Protein AF-A0A1C1D156-F1 (afdb_monomer)

Secondary structure (DSSP, 8-state):
-HHHHHHHT-S-HHHHTTS-HHHHHHHHHHHHHHHHHTTTT-HHHHHHHHHHHHHHHHHS-----------------

Foldseek 3Di:
DVVLLCQCPPPDPVSVVVRDPVNVVVVLVVLLVVLVVCCVVDVVSVVVSVVSVVSCCVSPPPPPPVPPPPPPPPDDD

Structure (mmCIF, N/CA/C/O backbone):
data_AF-A0A1C1D156-F1
#
_entry.id   AF-A0A1C1D156-F1
#
loop_
_atom_site.group_PDB
_atom_site.id
_atom_site.type_symbol
_atom_site.label_atom_id
_atom_site.label_alt_id
_atom_site.label_comp_id
_atom_site.label_asym_id
_atom_site.label_entity_id
_atom_site.label_seq_id
_atom_site.pdbx_PDB_ins_code
_atom_site.Cartn_x
_atom_site.Cartn_y
_atom_site.Cartn_z
_atom_site.occupancy
_atom_site.B_iso_or_equiv
_atom_site.auth_seq_id
_atom_site.auth_comp_id
_atom_site.auth_asym_id
_atom_site.auth_atom_id
_atom_site.pdbx_PDB_model_num
ATOM 1 N N . MET A 1 1 ? -5.323 0.888 -8.844 1.00 89.19 1 MET A N 1
ATOM 2 C CA . MET A 1 1 ? -5.005 0.859 -7.396 1.00 89.19 1 MET A CA 1
ATOM 3 C C . MET A 1 1 ? -5.611 2.008 -6.607 1.00 89.19 1 MET A C 1
ATOM 5 O O . MET A 1 1 ? -6.326 1.718 -5.661 1.00 89.19 1 MET A O 1
ATOM 9 N N . LEU A 1 2 ? -5.374 3.277 -6.961 1.00 90.06 2 LEU A N 1
ATOM 10 C CA . LEU A 1 2 ? -5.897 4.423 -6.191 1.00 90.06 2 LEU A CA 1
ATOM 11 C C . LEU A 1 2 ? -7.421 4.396 -6.001 1.00 90.06 2 LEU A C 1
ATOM 13 O O . LEU A 1 2 ? -7.903 4.673 -4.911 1.00 90.06 2 LEU A O 1
ATOM 17 N N . VAL A 1 3 ? -8.164 3.965 -7.025 1.00 91.50 3 VAL A N 1
ATOM 18 C CA . VAL A 1 3 ? -9.623 3.793 -6.943 1.00 91.50 3 VAL A CA 1
ATOM 19 C C . VAL A 1 3 ? -10.022 2.816 -5.832 1.00 91.50 3 VAL A C 1
ATOM 21 O O . VAL A 1 3 ? -10.938 3.110 -5.081 1.00 91.50 3 VAL A O 1
ATOM 24 N N . LEU A 1 4 ? -9.301 1.702 -5.656 1.00 92.25 4 LEU A N 1
ATOM 25 C CA . LEU A 1 4 ? -9.610 0.725 -4.604 1.00 92.25 4 LEU A CA 1
ATOM 26 C C . LEU A 1 4 ? -9.378 1.297 -3.206 1.00 92.25 4 LEU A C 1
ATOM 28 O O . LEU A 1 4 ? -10.158 1.019 -2.302 1.00 92.25 4 LEU A O 1
ATOM 32 N N . TYR A 1 5 ? -8.337 2.118 -3.041 1.00 93.00 5 TYR A N 1
ATOM 33 C CA . TYR A 1 5 ? -8.132 2.859 -1.800 1.00 93.00 5 TYR A CA 1
ATOM 34 C C . TYR A 1 5 ? -9.270 3.841 -1.545 1.00 93.00 5 TYR A C 1
ATOM 36 O O . TYR A 1 5 ? -9.812 3.839 -0.449 1.00 93.00 5 TYR A O 1
ATOM 44 N N . ALA A 1 6 ? -9.678 4.613 -2.555 1.00 91.06 6 ALA A N 1
ATOM 45 C CA . ALA A 1 6 ? -10.788 5.553 -2.427 1.00 91.06 6 ALA A CA 1
ATOM 46 C C . ALA A 1 6 ? -12.108 4.851 -2.071 1.00 91.06 6 ALA A C 1
ATOM 48 O O . ALA A 1 6 ? -12.860 5.350 -1.239 1.00 91.06 6 ALA A O 1
ATOM 49 N N . THR A 1 7 ? -12.378 3.683 -2.661 1.00 92.50 7 THR A N 1
ATOM 50 C CA . THR A 1 7 ? -13.537 2.849 -2.321 1.00 92.50 7 THR A CA 1
ATOM 51 C C . THR A 1 7 ? -13.450 2.343 -0.881 1.00 92.50 7 THR A C 1
ATOM 53 O O . THR A 1 7 ? -14.416 2.482 -0.134 1.00 92.50 7 THR A O 1
ATOM 56 N N . PHE A 1 8 ? -12.290 1.829 -0.466 1.00 92.00 8 PHE A N 1
ATOM 57 C CA . PHE A 1 8 ? -12.058 1.334 0.893 1.00 92.00 8 PHE A CA 1
ATOM 58 C C . PHE A 1 8 ? -12.214 2.427 1.960 1.00 92.00 8 PHE A C 1
ATOM 60 O O . PHE A 1 8 ? -12.871 2.205 2.969 1.00 92.00 8 PHE A O 1
ATOM 67 N N . THR A 1 9 ? -11.668 3.623 1.723 1.00 91.62 9 THR A N 1
ATOM 68 C CA . THR A 1 9 ? -11.766 4.767 2.648 1.00 91.62 9 THR A CA 1
ATOM 69 C C . THR A 1 9 ? -13.046 5.580 2.476 1.00 91.62 9 THR A C 1
ATOM 71 O O . THR A 1 9 ? -13.185 6.639 3.087 1.00 91.62 9 THR A O 1
ATOM 74 N N . SER A 1 10 ? -13.956 5.158 1.596 1.00 92.06 10 SER A N 1
ATOM 75 C CA . SER A 1 10 ? -15.176 5.916 1.349 1.00 92.06 10 SER A CA 1
ATOM 76 C C . SER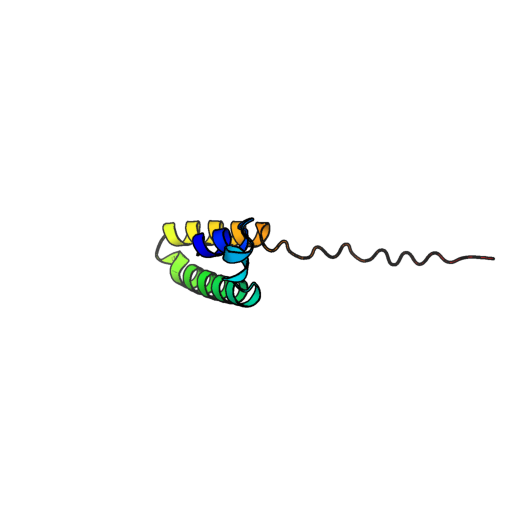 A 1 10 ? -16.069 5.921 2.599 1.00 92.06 10 SER A C 1
ATOM 78 O O . SER A 1 10 ? -16.186 4.903 3.283 1.00 92.06 10 SER A O 1
ATOM 80 N N . PRO A 1 11 ? -16.753 7.040 2.897 1.00 90.81 11 PRO A N 1
ATOM 81 C CA . PRO A 1 11 ? -17.685 7.115 4.022 1.00 90.81 11 PRO A CA 1
ATOM 82 C C . PRO A 1 11 ? -18.968 6.307 3.776 1.00 90.81 11 PRO A C 1
ATOM 84 O O . PRO A 1 11 ? -19.790 6.159 4.676 1.00 90.81 11 PRO A O 1
ATOM 87 N N . HIS A 1 12 ? -19.175 5.813 2.551 1.00 91.62 12 HIS A N 1
ATOM 88 C CA . HIS A 1 12 ? -20.365 5.066 2.186 1.00 91.62 12 HIS A CA 1
ATOM 89 C C . HIS A 1 12 ? -20.174 3.580 2.536 1.00 91.62 12 HIS A C 1
ATOM 91 O O . HIS A 1 12 ? -19.382 2.908 1.870 1.00 91.62 12 HIS A O 1
ATOM 97 N N . PRO A 1 13 ? -20.907 3.033 3.527 1.00 87.44 13 PRO A N 1
ATOM 98 C CA . PRO A 1 13 ? -20.661 1.686 4.046 1.00 87.44 13 PRO A CA 1
ATOM 99 C C . PRO A 1 13 ? -20.826 0.600 2.980 1.00 87.44 13 PRO A C 1
ATOM 101 O O . PRO A 1 13 ? -20.101 -0.388 2.997 1.00 87.44 13 PRO A O 1
ATOM 104 N N . GLY A 1 14 ? -21.730 0.806 2.015 1.00 91.31 14 GLY A N 1
ATOM 105 C CA . GLY A 1 14 ? -21.922 -0.123 0.903 1.00 91.31 14 GLY A CA 1
ATOM 106 C C . GLY A 1 14 ? -20.741 -0.178 -0.069 1.00 91.31 14 GLY A C 1
ATOM 107 O O . GLY A 1 14 ? -20.542 -1.203 -0.706 1.00 91.31 14 GLY A O 1
ATOM 108 N N . LEU A 1 15 ? -19.947 0.894 -0.180 1.00 87.75 15 LEU A N 1
ATOM 109 C CA . LEU A 1 15 ? -18.762 0.933 -1.039 1.00 87.75 15 LEU A CA 1
ATOM 110 C C . LEU A 1 15 ? -17.541 0.397 -0.294 1.00 87.75 15 LEU A C 1
ATOM 112 O O . LEU A 1 15 ? -16.828 -0.444 -0.837 1.00 87.75 15 LEU A O 1
ATOM 116 N N . SER A 1 16 ? -17.319 0.823 0.952 1.00 89.88 16 SER A N 1
ATOM 117 C CA . SER A 1 16 ? -16.184 0.341 1.746 1.00 89.88 16 SER A CA 1
ATOM 118 C C . SER A 1 16 ? -16.254 -1.167 2.001 1.00 89.88 16 SER A C 1
ATOM 120 O O . SER A 1 16 ? -15.226 -1.838 1.923 1.00 89.88 16 SER A O 1
ATOM 122 N N . SER A 1 17 ? -17.454 -1.741 2.164 1.00 91.81 17 SER A N 1
ATOM 123 C CA . SER A 1 17 ? -17.630 -3.192 2.315 1.00 91.81 17 SER A CA 1
ATOM 124 C C . SER A 1 17 ? -17.248 -4.015 1.078 1.00 91.81 17 SER A C 1
ATOM 126 O O . SER A 1 17 ? -17.005 -5.214 1.203 1.00 91.81 17 SER A O 1
ATOM 128 N N . LEU A 1 18 ? -17.189 -3.408 -0.117 1.00 92.44 18 LEU A N 1
ATOM 129 C CA . LEU A 1 18 ? -16.795 -4.115 -1.347 1.00 92.44 18 LEU A CA 1
ATOM 130 C C . LEU A 1 18 ? -15.306 -4.460 -1.370 1.00 92.44 18 LEU A C 1
ATOM 132 O O . LEU A 1 18 ? -14.884 -5.334 -2.128 1.00 92.44 18 LEU A O 1
ATOM 136 N N . VAL A 1 19 ? -14.500 -3.765 -0.567 1.00 90.75 19 VAL A N 1
ATOM 137 C CA . VAL A 1 19 ? -13.052 -3.927 -0.549 1.00 90.75 19 VA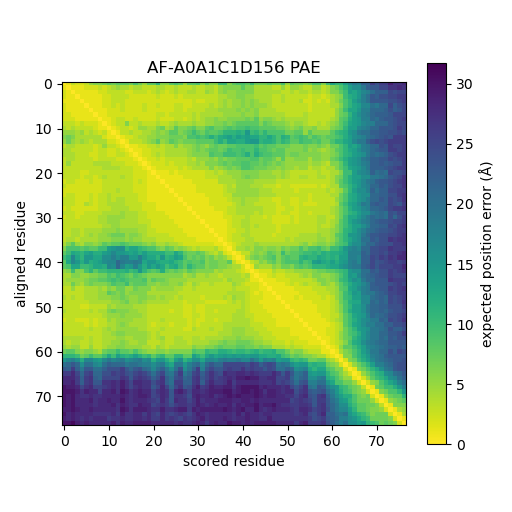L A CA 1
ATOM 138 C C . VAL A 1 19 ? -12.638 -4.460 0.813 1.00 90.75 19 VAL A C 1
ATOM 140 O O . VAL A 1 19 ? -12.581 -3.734 1.798 1.00 90.75 19 VAL A O 1
ATOM 143 N N . GLN A 1 20 ? -12.308 -5.747 0.867 1.00 92.12 20 GLN A N 1
ATOM 144 C CA . GLN A 1 20 ? -11.747 -6.340 2.077 1.00 92.12 20 GLN A CA 1
ATOM 145 C C . GLN A 1 20 ? -10.326 -5.828 2.309 1.00 92.12 20 GLN A C 1
ATOM 147 O O . GLN A 1 20 ? -9.493 -5.845 1.396 1.00 92.12 20 GLN A O 1
ATOM 152 N N . GLU A 1 21 ? -10.033 -5.438 3.547 1.00 92.06 21 GLU A N 1
ATOM 153 C CA . GLU A 1 21 ? -8.734 -4.896 3.941 1.00 92.06 21 GLU A CA 1
ATOM 154 C C . GLU A 1 21 ? -7.574 -5.841 3.590 1.00 92.06 21 GLU A C 1
ATOM 156 O O . GLU A 1 21 ? -6.607 -5.426 2.950 1.00 92.06 21 GLU A O 1
ATOM 161 N N . ASP A 1 22 ? -7.685 -7.127 3.931 1.00 92.50 22 ASP A N 1
ATOM 162 C CA . ASP A 1 22 ? -6.629 -8.110 3.668 1.00 92.50 22 ASP A CA 1
ATOM 163 C C . ASP A 1 22 ? -6.368 -8.305 2.172 1.00 92.50 22 ASP A C 1
ATOM 165 O O . ASP A 1 22 ? -5.226 -8.481 1.737 1.00 92.50 22 ASP A O 1
ATOM 169 N N . VAL A 1 23 ? -7.430 -8.267 1.362 1.00 92.88 23 VAL A N 1
ATOM 170 C CA . VAL A 1 23 ? -7.324 -8.358 -0.098 1.00 92.88 23 VAL A CA 1
ATOM 171 C C . VAL A 1 23 ? -6.634 -7.111 -0.640 1.00 92.88 23 VAL A C 1
ATOM 173 O O . VAL A 1 23 ? -5.713 -7.238 -1.449 1.00 92.88 23 VAL A O 1
ATOM 176 N N . LEU A 1 24 ? -7.022 -5.924 -0.166 1.00 93.81 24 LEU A N 1
ATOM 177 C CA . LEU A 1 24 ? -6.417 -4.658 -0.569 1.00 93.81 24 LEU A CA 1
ATOM 178 C C . LEU A 1 24 ? -4.931 -4.600 -0.204 1.00 93.81 24 LEU A C 1
ATOM 180 O O . LEU A 1 24 ? -4.119 -4.225 -1.049 1.00 93.81 24 LEU A O 1
ATOM 184 N N . ARG A 1 25 ? -4.558 -5.025 1.009 1.00 93.12 25 ARG A N 1
ATOM 185 C CA . ARG A 1 25 ? -3.158 -5.104 1.457 1.00 93.12 25 ARG A CA 1
ATOM 186 C C . ARG A 1 25 ? -2.345 -6.051 0.575 1.00 93.12 25 ARG A C 1
ATOM 188 O O . ARG A 1 25 ? -1.328 -5.638 0.022 1.00 93.12 25 ARG A O 1
ATOM 195 N N . ARG A 1 26 ? -2.827 -7.280 0.348 1.00 93.56 26 ARG A N 1
ATOM 196 C CA . ARG A 1 26 ? -2.140 -8.248 -0.530 1.00 93.56 26 ARG A CA 1
ATOM 197 C C . ARG A 1 26 ? -2.008 -7.743 -1.965 1.00 93.56 26 ARG A C 1
ATOM 199 O O . ARG A 1 26 ? -0.973 -7.951 -2.597 1.00 93.56 26 ARG A O 1
ATOM 206 N N . LEU A 1 27 ? -3.047 -7.103 -2.499 1.00 93.69 27 LEU A N 1
ATOM 207 C CA . LEU A 1 27 ? -3.030 -6.552 -3.852 1.00 93.69 27 LEU A CA 1
ATOM 208 C C . LEU A 1 27 ? -2.064 -5.369 -3.965 1.00 93.69 27 LEU A C 1
ATOM 210 O O . LEU A 1 27 ? -1.327 -5.268 -4.947 1.00 93.69 27 LEU A O 1
ATOM 214 N N . HIS A 1 28 ? -2.035 -4.503 -2.954 1.00 94.62 28 HIS A N 1
ATOM 215 C CA . HIS A 1 28 ? -1.059 -3.430 -2.853 1.00 94.62 28 HIS A CA 1
ATOM 216 C C . HIS A 1 28 ? 0.368 -3.985 -2.841 1.00 94.62 28 HIS A C 1
ATOM 218 O O . HIS A 1 28 ? 1.171 -3.562 -3.667 1.00 94.62 28 HIS A O 1
ATOM 224 N N . ASP A 1 29 ? 0.671 -4.964 -1.984 1.00 93.12 29 ASP A N 1
ATOM 225 C CA . ASP A 1 29 ? 2.010 -5.558 -1.887 1.00 93.12 29 ASP A CA 1
ATOM 226 C C . ASP A 1 29 ? 2.457 -6.182 -3.215 1.00 93.12 29 ASP A C 1
ATOM 228 O O . ASP A 1 29 ? 3.581 -5.960 -3.669 1.00 93.12 29 ASP A O 1
ATOM 232 N N . ARG A 1 30 ? 1.553 -6.902 -3.894 1.00 93.56 30 ARG A N 1
ATOM 233 C CA . ARG A 1 30 ? 1.807 -7.435 -5.241 1.00 93.56 30 ARG A CA 1
ATOM 234 C C . ARG A 1 30 ? 2.084 -6.324 -6.252 1.00 93.56 30 ARG A C 1
ATOM 236 O O . ARG A 1 30 ? 3.021 -6.442 -7.034 1.00 93.56 30 ARG A O 1
ATOM 243 N N . THR A 1 31 ? 1.302 -5.245 -6.226 1.00 92.56 31 THR A N 1
ATOM 244 C CA . THR A 1 31 ? 1.477 -4.121 -7.158 1.00 92.56 31 THR A CA 1
ATOM 245 C C . THR A 1 31 ? 2.803 -3.406 -6.918 1.00 92.56 31 THR A C 1
ATOM 247 O O . THR A 1 31 ? 3.538 -3.154 -7.866 1.00 92.56 31 THR A O 1
ATOM 250 N N . VAL A 1 32 ? 3.150 -3.126 -5.659 1.00 91.62 32 VAL A N 1
ATOM 251 C CA . VAL A 1 32 ? 4.431 -2.500 -5.301 1.00 91.62 32 VAL A CA 1
ATOM 252 C C . VAL A 1 32 ? 5.603 -3.367 -5.738 1.00 91.62 32 VAL A C 1
ATOM 254 O O . VAL A 1 32 ? 6.576 -2.838 -6.266 1.00 91.62 32 VAL A O 1
ATOM 257 N N . ARG A 1 33 ? 5.509 -4.691 -5.582 1.00 91.81 33 ARG A N 1
ATOM 258 C CA . ARG A 1 33 ? 6.546 -5.609 -6.063 1.00 91.81 33 ARG A CA 1
ATOM 259 C C . ARG A 1 33 ? 6.766 -5.487 -7.574 1.00 91.81 33 ARG A C 1
ATOM 261 O O . ARG A 1 33 ? 7.903 -5.318 -7.995 1.00 91.81 33 ARG A O 1
ATOM 268 N N . ILE A 1 34 ? 5.692 -5.495 -8.366 1.00 89.75 34 ILE A N 1
ATOM 269 C CA . ILE A 1 34 ? 5.772 -5.344 -9.831 1.00 89.75 34 ILE A CA 1
ATOM 270 C C . ILE A 1 34 ? 6.366 -3.980 -10.213 1.00 89.75 34 ILE A C 1
ATOM 272 O O . ILE A 1 34 ? 7.208 -3.894 -11.108 1.00 89.75 34 ILE A O 1
ATOM 276 N N . LEU A 1 35 ? 5.958 -2.910 -9.522 1.00 89.00 35 LEU A N 1
ATOM 277 C CA . LEU A 1 35 ? 6.479 -1.567 -9.776 1.00 89.00 35 LEU A CA 1
ATOM 278 C C . LEU A 1 35 ? 7.964 -1.449 -9.435 1.00 89.00 35 LEU A C 1
ATOM 280 O O . LEU A 1 35 ? 8.689 -0.821 -10.195 1.00 89.00 35 LEU A O 1
ATOM 284 N N . ARG A 1 36 ? 8.425 -2.082 -8.350 1.00 88.12 36 ARG A N 1
ATOM 285 C CA . ARG A 1 36 ? 9.850 -2.136 -7.981 1.00 88.12 36 ARG A CA 1
ATOM 286 C C . ARG A 1 36 ? 10.677 -2.870 -9.026 1.00 88.12 36 ARG A C 1
ATOM 288 O O . ARG A 1 36 ? 11.723 -2.381 -9.432 1.00 88.12 36 ARG A O 1
ATOM 295 N N . GLU A 1 37 ? 10.189 -4.017 -9.494 1.00 87.56 37 GLU A N 1
ATOM 296 C CA . GLU A 1 37 ? 10.851 -4.794 -10.551 1.00 87.56 37 GLU A CA 1
ATOM 297 C C . GLU A 1 37 ? 10.922 -4.009 -11.879 1.00 87.56 37 GLU A C 1
ATOM 299 O O . GLU A 1 37 ? 11.855 -4.190 -12.657 1.00 87.56 37 GLU A O 1
ATOM 304 N N . SER A 1 38 ? 9.982 -3.084 -12.108 1.00 83.38 38 SER A N 1
ATOM 305 C CA . SER A 1 38 ? 9.896 -2.263 -13.326 1.00 83.38 38 SER A CA 1
ATOM 306 C C . SER A 1 38 ? 10.432 -0.833 -13.163 1.00 83.38 38 SER A C 1
ATOM 308 O O . SER A 1 38 ? 10.404 -0.056 -14.118 1.00 83.38 38 SER A O 1
ATOM 310 N N . GLU A 1 39 ? 10.913 -0.452 -11.977 1.00 80.38 39 GLU A N 1
ATOM 311 C CA . GLU A 1 39 ? 11.263 0.937 -11.643 1.00 80.38 39 GLU A CA 1
ATOM 312 C C . GLU A 1 39 ? 12.385 1.473 -12.541 1.00 80.38 39 GLU A C 1
ATOM 314 O O . GLU A 1 39 ? 12.334 2.612 -13.003 1.00 80.38 39 GLU A O 1
ATOM 319 N N . ALA A 1 40 ? 13.357 0.615 -12.860 1.00 79.56 40 ALA A N 1
ATOM 320 C CA . ALA A 1 40 ? 14.478 0.944 -13.736 1.00 79.56 40 ALA A CA 1
ATOM 321 C C . ALA A 1 40 ? 14.060 1.203 -15.196 1.00 79.56 40 ALA A C 1
ATOM 323 O O . ALA A 1 40 ? 14.815 1.815 -15.948 1.00 79.56 40 ALA A O 1
ATOM 324 N N . ILE A 1 41 ? 12.872 0.744 -15.604 1.00 85.38 41 ILE A N 1
ATOM 325 C CA . ILE A 1 41 ? 12.392 0.835 -16.989 1.00 85.38 41 ILE A CA 1
ATOM 326 C C . ILE A 1 41 ? 11.734 2.193 -17.245 1.00 85.38 41 ILE A C 1
ATOM 328 O O . ILE A 1 41 ? 11.811 2.720 -18.354 1.00 85.38 41 ILE A O 1
ATOM 332 N N . SER A 1 42 ? 11.069 2.772 -16.239 1.00 84.44 42 SER A N 1
ATOM 333 C CA . SER A 1 42 ? 10.301 4.000 -16.429 1.00 84.44 42 SER A CA 1
ATOM 334 C C . SER A 1 42 ? 10.288 4.893 -15.186 1.00 84.44 42 SER A C 1
ATOM 336 O O . SER A 1 42 ? 9.779 4.487 -14.136 1.00 84.44 42 SER A O 1
ATOM 338 N N . PRO A 1 43 ? 10.711 6.169 -15.309 1.00 85.75 43 PRO A N 1
ATOM 339 C CA . PRO A 1 43 ? 10.642 7.133 -14.211 1.00 85.75 43 PRO A CA 1
ATOM 340 C C . PRO A 1 43 ? 9.202 7.444 -13.777 1.00 85.75 43 PRO A C 1
ATOM 342 O O . PRO A 1 43 ? 8.993 8.002 -12.699 1.00 85.75 43 PRO A O 1
ATOM 345 N N . VAL A 1 44 ? 8.199 7.101 -14.593 1.00 88.56 44 VAL A N 1
ATOM 346 C CA . VAL A 1 44 ? 6.783 7.213 -14.214 1.00 88.56 44 VAL A CA 1
ATOM 347 C C . VAL A 1 44 ? 6.430 6.152 -13.171 1.00 88.56 44 VAL A C 1
ATOM 349 O O . VAL A 1 44 ? 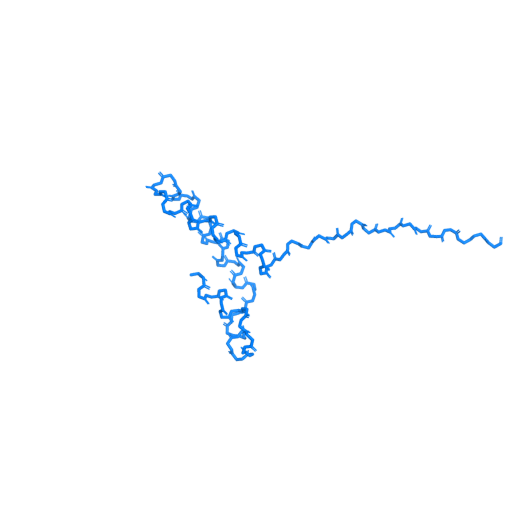5.815 6.482 -12.162 1.00 88.56 44 VAL A O 1
ATOM 352 N N . LEU A 1 45 ? 6.915 4.917 -13.333 1.00 86.44 45 LEU A N 1
ATOM 353 C CA . LEU A 1 45 ? 6.641 3.829 -12.388 1.00 86.44 45 LEU A CA 1
ATOM 354 C C . LEU A 1 45 ? 7.294 4.083 -11.023 1.00 86.44 45 LEU A C 1
ATOM 356 O O . LEU A 1 45 ? 6.684 3.806 -9.993 1.00 86.44 45 LEU A O 1
ATOM 360 N N . ALA A 1 46 ? 8.479 4.70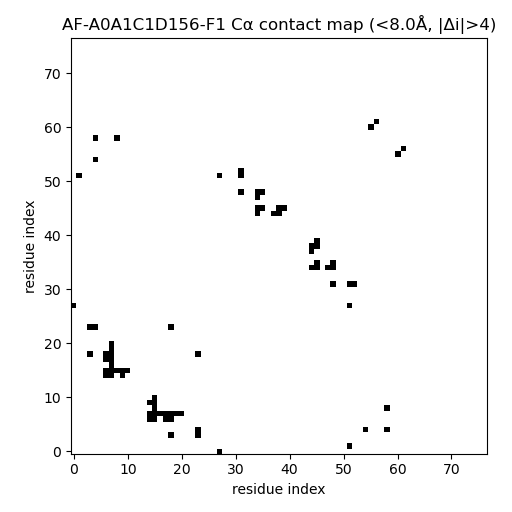3 -11.003 1.00 86.62 46 ALA A N 1
ATOM 361 C CA . ALA A 1 46 ? 9.117 5.179 -9.773 1.00 86.62 46 ALA A CA 1
ATOM 362 C C . ALA A 1 46 ? 8.243 6.192 -9.008 1.00 86.62 46 ALA A C 1
ATOM 364 O O . ALA A 1 46 ? 8.161 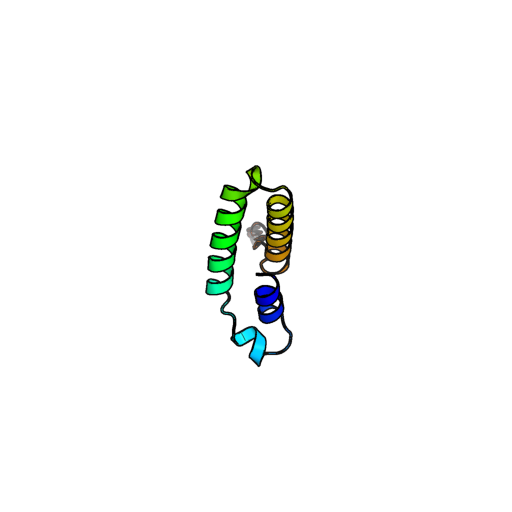6.169 -7.777 1.00 86.62 46 ALA A O 1
ATOM 365 N N . LYS A 1 47 ? 7.569 7.099 -9.728 1.00 91.00 47 LYS A N 1
ATOM 366 C CA . LYS A 1 47 ? 6.640 8.063 -9.120 1.00 91.00 47 LYS A CA 1
ATOM 367 C C . LYS A 1 47 ? 5.385 7.366 -8.604 1.00 91.00 47 LYS A C 1
ATOM 369 O O . LYS A 1 47 ? 4.989 7.625 -7.469 1.00 91.00 47 LYS A O 1
ATOM 374 N N . ASP A 1 48 ? 4.808 6.460 -9.387 1.00 89.88 48 ASP A N 1
ATOM 375 C CA . ASP A 1 48 ? 3.609 5.711 -8.999 1.00 89.88 48 ASP A CA 1
ATOM 376 C C . ASP A 1 48 ? 3.847 4.858 -7.751 1.00 89.88 48 ASP A C 1
ATOM 378 O O . ASP A 1 48 ? 3.010 4.827 -6.846 1.00 89.88 48 ASP A O 1
ATOM 382 N N . LEU A 1 49 ? 5.022 4.232 -7.651 1.00 90.62 49 LEU A N 1
ATOM 383 C CA . LEU A 1 49 ? 5.455 3.506 -6.462 1.00 90.62 49 LEU A CA 1
ATOM 384 C C . LEU A 1 49 ? 5.446 4.420 -5.233 1.00 90.62 49 LEU A C 1
ATOM 386 O O . LEU A 1 49 ? 4.811 4.089 -4.231 1.00 90.62 49 LEU A O 1
ATOM 390 N N . LYS A 1 50 ? 6.089 5.593 -5.314 1.00 91.44 50 LYS A N 1
ATOM 391 C CA . LYS A 1 50 ? 6.137 6.557 -4.200 1.00 91.44 50 LYS A CA 1
ATOM 392 C C . LYS A 1 50 ? 4.745 7.022 -3.780 1.00 91.44 50 LYS A C 1
ATOM 394 O O . LYS A 1 50 ? 4.477 7.150 -2.584 1.00 91.44 50 LYS A O 1
ATOM 399 N N . ILE A 1 51 ? 3.856 7.254 -4.746 1.00 92.69 51 ILE A N 1
ATOM 400 C CA . ILE A 1 51 ? 2.460 7.621 -4.482 1.00 92.69 51 ILE A CA 1
ATOM 401 C C . ILE A 1 51 ? 1.753 6.484 -3.738 1.00 92.69 51 ILE A C 1
ATOM 403 O O . ILE A 1 51 ? 1.125 6.728 -2.709 1.00 92.69 51 ILE A O 1
ATOM 407 N N . LEU A 1 52 ? 1.879 5.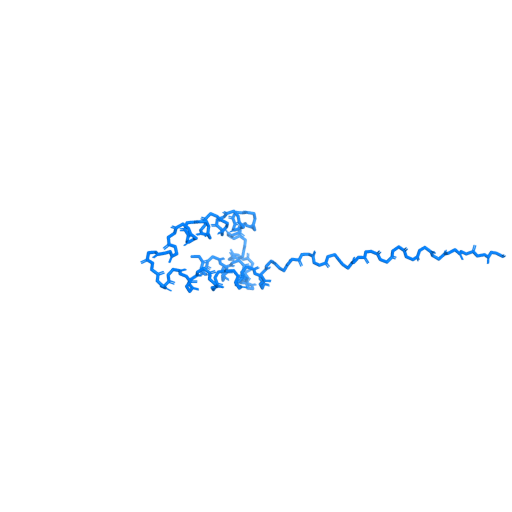238 -4.200 1.00 92.69 52 LEU A N 1
ATOM 408 C CA . LEU A 1 52 ? 1.237 4.095 -3.550 1.00 92.69 52 LEU A CA 1
ATOM 409 C C . LEU A 1 52 ? 1.766 3.860 -2.133 1.00 92.69 52 LEU A C 1
ATOM 411 O O . LEU A 1 52 ? 0.969 3.638 -1.221 1.00 92.69 52 LEU A O 1
ATOM 415 N N . GLU A 1 53 ? 3.077 3.948 -1.916 1.00 91.12 53 GLU A N 1
ATOM 416 C CA . GLU A 1 53 ? 3.674 3.830 -0.581 1.00 91.12 53 GLU A CA 1
ATOM 417 C C . GLU A 1 53 ? 3.206 4.946 0.362 1.00 91.12 53 GLU A C 1
ATOM 419 O O . GLU A 1 53 ? 3.003 4.721 1.559 1.00 91.12 53 GLU A O 1
ATOM 424 N N . HIS A 1 54 ? 3.012 6.160 -0.156 1.00 92.62 54 HIS A N 1
ATOM 425 C CA . HIS A 1 54 ? 2.438 7.258 0.612 1.00 92.62 54 HIS A CA 1
ATOM 426 C C . HIS A 1 54 ? 0.979 6.982 0.996 1.00 92.62 54 HIS A C 1
ATOM 428 O O . HIS A 1 54 ? 0.636 7.072 2.174 1.00 92.62 54 HIS A O 1
ATOM 434 N N . VAL A 1 55 ? 0.146 6.565 0.038 1.00 91.50 55 VAL A N 1
ATOM 435 C CA . VAL A 1 55 ? -1.269 6.238 0.276 1.00 91.50 55 VAL A CA 1
ATOM 436 C C . VAL A 1 55 ? -1.410 5.101 1.285 1.00 91.50 55 VAL A C 1
ATOM 438 O O . VAL A 1 55 ? -2.193 5.212 2.227 1.00 91.50 55 VAL A O 1
ATOM 441 N N . ARG A 1 56 ? -0.609 4.034 1.167 1.00 90.31 56 ARG A N 1
ATOM 442 C CA . ARG A 1 56 ? -0.623 2.939 2.147 1.00 90.31 56 ARG A CA 1
ATOM 443 C C . ARG A 1 56 ? -0.344 3.442 3.556 1.00 90.31 56 ARG A C 1
ATOM 445 O O . ARG A 1 56 ? -1.043 3.025 4.467 1.00 90.31 56 ARG A O 1
ATOM 452 N N . ARG A 1 57 ? 0.659 4.304 3.746 1.00 89.94 57 ARG A N 1
ATOM 453 C CA . ARG A 1 57 ? 1.015 4.828 5.076 1.00 89.94 57 ARG A CA 1
ATOM 454 C C . ARG A 1 57 ? -0.085 5.686 5.692 1.00 89.94 57 ARG A C 1
ATOM 456 O O . ARG A 1 57 ? -0.194 5.717 6.910 1.00 89.94 57 ARG A O 1
ATOM 463 N N . GLN A 1 58 ? -0.875 6.374 4.872 1.00 90.25 58 GLN A N 1
ATOM 464 C CA . GLN A 1 58 ? -2.015 7.150 5.354 1.00 90.25 58 GLN A CA 1
ATOM 465 C C . GLN A 1 58 ? -3.202 6.259 5.738 1.00 90.25 58 GLN A C 1
ATOM 467 O O . GLN A 1 58 ? -3.844 6.507 6.751 1.00 90.25 58 GLN A O 1
ATOM 472 N N . VAL A 1 59 ? -3.486 5.224 4.941 1.00 88.88 59 VAL A N 1
ATOM 473 C CA . VAL A 1 59 ? -4.659 4.354 5.140 1.00 88.88 59 VAL A CA 1
ATOM 474 C C . VAL A 1 59 ? -4.406 3.264 6.181 1.00 88.88 59 VAL A C 1
ATOM 476 O O . VAL A 1 59 ? -5.272 2.953 6.990 1.00 88.88 59 VAL A O 1
ATOM 479 N N . PHE A 1 60 ? -3.205 2.696 6.175 1.00 88.50 60 PHE A N 1
ATOM 480 C CA . PHE A 1 60 ? -2.751 1.670 7.103 1.00 88.50 60 PHE A CA 1
ATOM 481 C C . PHE A 1 60 ? -1.525 2.202 7.841 1.00 88.50 60 PHE A C 1
ATOM 483 O O . PHE A 1 60 ? -0.397 1.804 7.512 1.00 88.50 60 PHE A O 1
ATOM 490 N N . PRO A 1 61 ? -1.712 3.132 8.797 1.00 81.69 61 PRO A N 1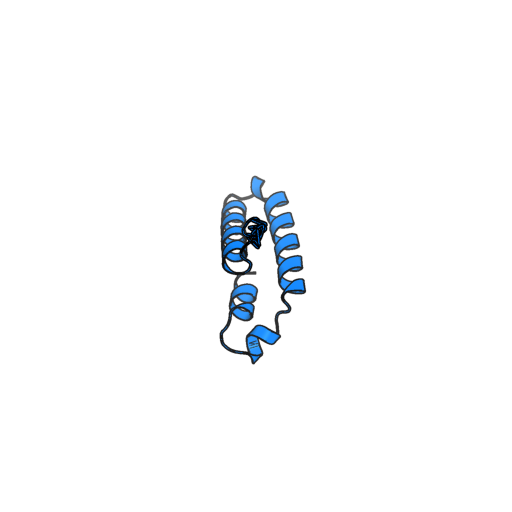
ATOM 491 C CA . PRO A 1 61 ? -0.600 3.629 9.582 1.00 81.69 61 PRO A CA 1
ATO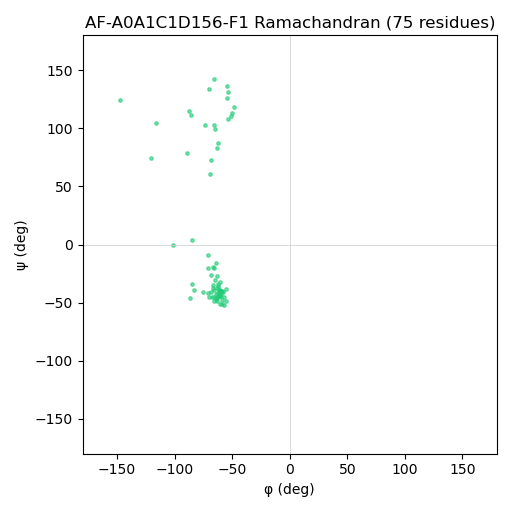M 492 C C . PRO A 1 61 ? 0.112 2.433 10.223 1.00 81.69 61 PRO A C 1
ATOM 494 O O . PRO A 1 61 ? -0.558 1.502 10.691 1.00 81.69 61 PRO A O 1
ATOM 497 N N . PRO A 1 62 ? 1.458 2.401 10.214 1.00 77.06 62 PRO A N 1
ATOM 498 C CA . PRO A 1 62 ? 2.164 1.407 10.999 1.00 77.06 62 PRO A CA 1
ATOM 499 C C . PRO A 1 62 ? 1.635 1.530 12.423 1.00 77.06 62 PRO A C 1
ATOM 501 O O . PRO A 1 62 ? 1.510 2.642 12.941 1.00 77.06 62 PRO A O 1
ATOM 504 N N . SER A 1 63 ? 1.264 0.399 13.023 1.00 69.06 63 SER A N 1
ATOM 505 C CA . SER A 1 63 ? 0.956 0.350 14.444 1.00 69.06 63 SER A CA 1
ATOM 506 C C . SER A 1 63 ? 2.239 0.741 15.161 1.00 69.06 63 SER A C 1
ATOM 508 O O . SER A 1 63 ? 3.071 -0.114 15.464 1.00 69.06 63 SER A O 1
ATOM 510 N N . ASN A 1 64 ? 2.443 2.042 15.368 1.00 59.72 64 ASN A N 1
ATOM 511 C CA . ASN A 1 64 ? 3.361 2.559 16.355 1.00 59.72 64 ASN A CA 1
ATOM 512 C C . ASN A 1 64 ? 2.768 2.074 17.666 1.00 59.72 64 ASN A C 1
ATOM 514 O O . ASN A 1 64 ? 1.993 2.785 18.295 1.00 59.72 64 ASN A O 1
ATOM 518 N N . TYR A 1 65 ? 3.065 0.828 18.030 1.00 51.28 65 TYR A N 1
ATOM 519 C CA . TYR A 1 65 ? 2.980 0.409 19.408 1.00 51.28 65 TYR A CA 1
ATOM 520 C C . TYR A 1 65 ? 3.779 1.469 20.164 1.00 51.28 65 TYR A C 1
ATOM 522 O O . TYR A 1 65 ? 4.996 1.543 19.952 1.00 51.28 65 TYR A O 1
ATOM 530 N N . PRO A 1 66 ? 3.141 2.340 20.973 1.00 58.09 66 PRO A N 1
ATOM 531 C CA . PRO A 1 66 ? 3.920 3.066 21.952 1.00 58.09 66 PRO A CA 1
ATOM 532 C C . PRO A 1 66 ? 4.642 1.965 22.735 1.00 58.09 66 PRO A C 1
ATOM 534 O O . PRO A 1 66 ? 3.970 1.004 23.130 1.00 58.09 66 PRO A O 1
ATOM 537 N N . PRO A 1 67 ? 5.983 2.000 22.861 1.00 56.06 67 PRO A N 1
ATOM 538 C CA . PRO A 1 67 ? 6.686 1.021 23.673 1.00 56.06 67 PRO A CA 1
ATOM 539 C C . PRO A 1 67 ? 5.962 1.003 25.008 1.00 56.06 67 PRO A C 1
ATOM 541 O O . PRO A 1 67 ? 5.865 2.040 25.669 1.00 56.06 67 PRO A O 1
ATOM 544 N N . GLY A 1 68 ? 5.318 -0.134 25.294 1.00 51.03 68 GLY A N 1
ATOM 545 C CA . GLY A 1 68 ? 4.432 -0.274 26.429 1.00 51.03 68 GLY A CA 1
ATOM 546 C C . GLY A 1 68 ? 5.166 0.277 27.630 1.00 51.03 68 GLY A C 1
ATOM 547 O O . GLY A 1 68 ? 6.259 -0.180 27.958 1.00 51.03 68 GLY A O 1
ATOM 548 N N . SER A 1 69 ? 4.601 1.318 28.231 1.00 52.97 69 SER A N 1
ATOM 549 C CA . SER A 1 69 ? 5.052 1.828 29.510 1.00 52.97 69 SER A CA 1
ATOM 550 C C . SER A 1 69 ? 4.710 0.773 30.559 1.00 52.97 69 SER A C 1
ATOM 552 O O . SER A 1 69 ? 3.806 0.942 31.366 1.00 52.97 69 SER A O 1
ATOM 554 N N . THR A 1 70 ? 5.440 -0.341 30.560 1.00 56.78 70 THR A N 1
ATOM 555 C CA . THR A 1 70 ? 5.653 -1.188 31.731 1.00 56.78 70 THR A CA 1
ATOM 556 C C . THR A 1 70 ? 6.537 -0.414 32.706 1.00 56.78 70 THR A C 1
ATOM 558 O O . THR A 1 70 ? 7.645 -0.815 33.033 1.00 56.78 70 THR A O 1
ATOM 561 N N . ALA A 1 71 ? 6.058 0.743 33.158 1.00 57.47 71 ALA A N 1
ATOM 562 C CA . ALA A 1 71 ? 6.476 1.313 34.421 1.00 57.47 71 ALA A CA 1
ATOM 563 C C . ALA A 1 71 ? 5.511 0.726 35.449 1.00 57.47 71 ALA A C 1
ATOM 565 O O . ALA A 1 71 ? 4.503 1.325 35.812 1.00 57.47 71 ALA A O 1
ATOM 566 N N . SER A 1 72 ? 5.772 -0.524 35.827 1.00 60.91 72 SER A N 1
ATOM 567 C CA . SER A 1 72 ? 5.122 -1.174 36.955 1.00 60.91 72 SER A CA 1
ATOM 568 C C . SER A 1 72 ? 5.295 -0.282 38.183 1.00 60.91 72 SER A C 1
ATOM 570 O O . SER A 1 72 ? 6.401 -0.154 38.711 1.00 60.91 72 SER A O 1
ATOM 572 N N . SER A 1 73 ? 4.213 0.361 38.615 1.00 60.56 73 SER A N 1
ATOM 573 C CA . SER A 1 73 ? 4.147 1.066 39.887 1.00 60.56 73 SER A CA 1
ATOM 574 C C . SER A 1 73 ? 4.295 0.043 41.010 1.00 60.56 73 SER A C 1
ATOM 576 O O . SER A 1 73 ? 3.346 -0.654 41.363 1.00 60.56 73 SER A O 1
ATOM 578 N N . PHE A 1 74 ? 5.504 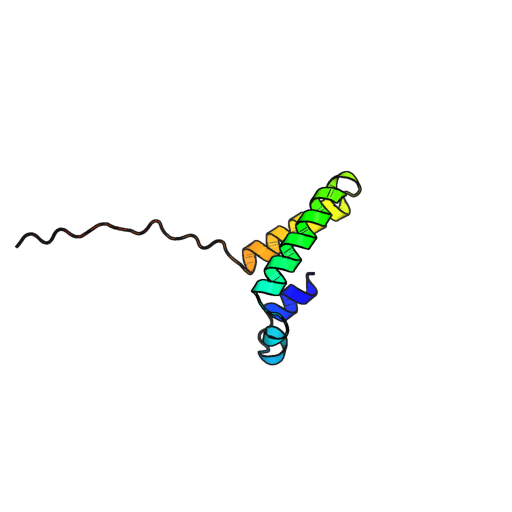-0.073 41.556 1.00 62.12 74 PHE A N 1
ATOM 579 C CA . PHE A 1 74 ? 5.731 -0.772 42.813 1.00 62.12 74 PHE A CA 1
ATOM 580 C C . PHE A 1 74 ? 5.039 0.019 43.928 1.00 62.12 74 PHE A C 1
ATOM 582 O O . PHE A 1 74 ? 5.484 1.087 44.343 1.00 62.12 74 PHE A O 1
ATOM 589 N N . SER A 1 75 ? 3.890 -0.499 44.350 1.00 62.81 75 SER A N 1
ATOM 590 C CA . SER A 1 75 ? 3.134 -0.060 45.515 1.00 62.81 75 SER A CA 1
ATOM 591 C C . SER A 1 75 ? 3.871 -0.537 46.769 1.00 62.81 75 SER A C 1
ATOM 593 O O . SER A 1 75 ? 3.812 -1.719 47.103 1.00 62.81 75 SER A O 1
ATOM 595 N N . ASN A 1 76 ? 4.586 0.363 47.446 1.00 66.75 76 ASN A N 1
ATOM 596 C CA . ASN A 1 76 ? 5.035 0.108 48.811 1.00 66.75 76 ASN A CA 1
ATOM 597 C C . ASN A 1 76 ? 3.930 0.560 49.767 1.00 66.75 76 ASN A C 1
ATOM 599 O O . ASN A 1 76 ? 3.559 1.734 49.797 1.00 66.75 76 ASN A O 1
ATOM 603 N N . ARG A 1 77 ? 3.381 -0.440 50.458 1.00 60.25 77 ARG A N 1
ATOM 604 C CA . ARG A 1 77 ? 2.531 -0.320 51.643 1.00 60.25 77 ARG A CA 1
ATOM 605 C C . ARG A 1 77 ? 3.265 0.353 52.794 1.00 60.25 77 ARG A C 1
ATOM 607 O O . ARG A 1 77 ? 4.502 0.183 52.865 1.00 60.25 77 ARG A O 1
#

Radius of gyration: 18.82 Å; Cα contacts (8 Å, |Δi|>4): 40; chains: 1; bounding box: 36×16×69 Å

Mean predicted aligned error: 10.08 Å

pLDDT: mean 83.91, std 12.84, range [51.03, 94.62]

Solvent-accessible surface area (backbone atoms only — not comparable to full-atom values): 4698 Å² total; per-residue (Å²): 109,70,64,58,52,52,35,42,72,36,91,48,67,80,48,17,69,74,44,53,65,71,58,52,52,53,51,47,53,53,50,48,50,55,30,61,77,42,27,90,79,33,76,63,39,47,48,53,42,54,51,49,58,51,51,44,48,70,77,56,55,77,83,73,69,69,79,76,80,80,70,75,79,81,80,80,131

Organism: NCBI:txid86049

Sequence (77 aa):
MLVLYATFTSPHPGLSSLVQEDVLRRLHDRTVRILRESEAISPVLAKDLKILEHVRRQVFPPSNYPPGSTASSFSNR